Protein AF-A0A7S3H920-F1 (afdb_monomer_lite)

Structure (mmCIF, N/CA/C/O backbone):
data_AF-A0A7S3H920-F1
#
_entry.id   AF-A0A7S3H920-F1
#
loop_
_atom_site.group_PDB
_atom_site.id
_atom_site.type_symbol
_atom_site.label_atom_id
_atom_site.label_alt_id
_atom_site.label_comp_id
_atom_site.label_asym_id
_atom_site.label_entity_id
_atom_site.label_seq_id
_atom_site.pdbx_PDB_ins_code
_atom_site.Cartn_x
_atom_site.Cartn_y
_atom_site.Cartn_z
_atom_site.occupancy
_atom_site.B_iso_or_equiv
_atom_site.auth_seq_id
_atom_site.auth_comp_id
_atom_site.auth_asym_id
_atom_site.auth_atom_id
_atom_site.pdbx_PDB_model_num
ATOM 1 N N . GLY A 1 1 ? 0.407 17.494 5.625 1.00 74.50 1 GLY A N 1
ATOM 2 C CA . GLY A 1 1 ? -0.496 18.508 5.043 1.00 74.50 1 GLY A CA 1
ATOM 3 C C . GLY A 1 1 ? -1.907 17.963 4.946 1.00 74.50 1 GLY A C 1
ATOM 4 O O . GLY A 1 1 ? -2.063 16.747 4.909 1.00 74.50 1 GLY A O 1
ATOM 5 N N . THR A 1 2 ? -2.913 18.836 4.910 1.00 82.88 2 THR A N 1
ATOM 6 C CA . THR A 1 2 ? -4.347 18.480 4.910 1.00 82.88 2 THR A CA 1
ATOM 7 C C . THR A 1 2 ? -4.721 17.520 3.777 1.00 82.88 2 THR A C 1
ATOM 9 O O . THR A 1 2 ? -5.330 16.491 4.036 1.00 82.88 2 THR A O 1
ATOM 12 N N . ALA A 1 3 ? -4.230 17.763 2.556 1.00 87.75 3 ALA A N 1
ATOM 13 C CA . ALA A 1 3 ? -4.498 16.905 1.395 1.00 87.75 3 ALA A CA 1
ATOM 14 C C . ALA A 1 3 ? -4.025 15.447 1.571 1.00 87.75 3 ALA A C 1
ATOM 16 O O . ALA A 1 3 ? -4.698 14.514 1.145 1.00 87.75 3 ALA A O 1
ATOM 17 N N . ARG A 1 4 ? -2.883 15.232 2.242 1.00 88.06 4 ARG A N 1
ATOM 18 C CA . ARG A 1 4 ? -2.362 13.882 2.526 1.00 88.06 4 ARG A CA 1
ATOM 19 C C . ARG A 1 4 ? -3.291 13.120 3.473 1.00 88.06 4 ARG A C 1
ATOM 21 O O . ARG A 1 4 ? -3.518 11.936 3.262 1.00 88.06 4 ARG A O 1
ATOM 28 N N . LYS A 1 5 ? -3.805 13.794 4.506 1.00 87.12 5 LYS A N 1
ATOM 29 C CA . LYS A 1 5 ? -4.724 13.193 5.483 1.00 87.12 5 LYS A CA 1
ATOM 30 C C . LYS A 1 5 ? -6.064 12.837 4.841 1.00 87.12 5 LYS A C 1
ATOM 32 O O . LYS A 1 5 ? -6.562 11.748 5.083 1.00 87.12 5 LYS A O 1
ATOM 37 N N . GLU A 1 6 ? -6.584 13.716 3.988 1.00 90.38 6 GLU A N 1
ATOM 38 C CA . GLU A 1 6 ? -7.826 13.482 3.246 1.00 90.38 6 GLU A CA 1
ATOM 39 C C . GLU A 1 6 ? -7.706 12.284 2.294 1.00 90.38 6 GLU A C 1
ATOM 41 O O . GLU A 1 6 ? -8.554 11.398 2.300 1.00 90.38 6 GLU A O 1
ATOM 46 N N . MET A 1 7 ? -6.597 12.182 1.551 1.00 91.62 7 MET A N 1
ATOM 47 C CA . MET A 1 7 ? -6.319 10.998 0.731 1.00 91.62 7 MET A CA 1
ATOM 48 C C . MET A 1 7 ? -6.307 9.718 1.582 1.00 91.62 7 MET A C 1
ATOM 50 O O . MET A 1 7 ? -6.940 8.736 1.212 1.00 91.62 7 MET A O 1
ATOM 54 N N . LEU A 1 8 ? -5.598 9.709 2.717 1.00 92.06 8 LEU A N 1
ATOM 55 C CA . LEU A 1 8 ? -5.528 8.525 3.582 1.00 92.06 8 LEU A CA 1
ATOM 56 C C . LEU A 1 8 ? -6.905 8.140 4.142 1.00 92.06 8 LEU A C 1
ATOM 58 O O . LEU A 1 8 ? -7.229 6.955 4.167 1.00 92.06 8 LEU A O 1
ATOM 62 N N . LYS A 1 9 ? -7.733 9.130 4.497 1.00 91.31 9 LYS A N 1
ATOM 63 C CA . LYS A 1 9 ? -9.129 8.922 4.898 1.00 91.31 9 LYS A CA 1
ATOM 64 C C . LYS A 1 9 ? -9.932 8.226 3.800 1.00 91.31 9 LYS A C 1
ATOM 66 O O . LYS A 1 9 ? -10.559 7.206 4.058 1.00 91.31 9 LYS A O 1
ATOM 71 N N . GLN A 1 10 ? -9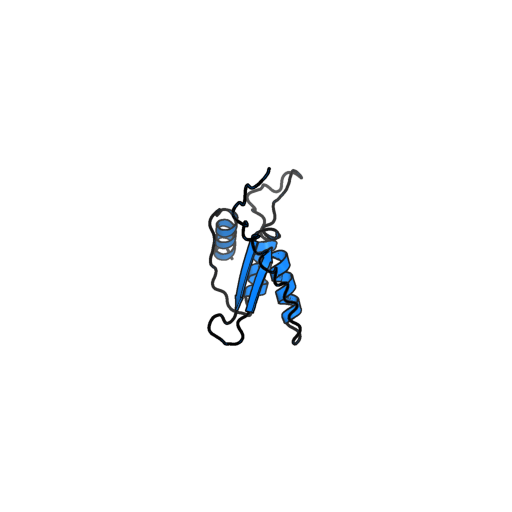.833 8.700 2.561 1.00 92.31 10 GLN A N 1
ATOM 72 C CA . GLN A 1 10 ? -10.531 8.088 1.425 1.00 92.31 10 GLN A CA 1
ATOM 73 C C . GLN A 1 10 ? -10.072 6.647 1.155 1.00 92.31 10 GLN A C 1
ATOM 75 O O . GLN A 1 10 ? -10.899 5.775 0.889 1.00 92.31 10 GLN A O 1
ATOM 80 N N . ILE A 1 11 ? -8.766 6.367 1.263 1.00 93.25 11 ILE A N 1
ATOM 81 C CA . ILE A 1 11 ? -8.235 4.998 1.131 1.00 93.25 11 ILE A CA 1
ATOM 82 C C . ILE A 1 11 ? -8.768 4.110 2.266 1.00 93.25 11 ILE A C 1
ATOM 84 O O . ILE A 1 11 ? -9.094 2.944 2.039 1.00 93.25 11 ILE A O 1
ATOM 88 N N . TYR A 1 12 ? -8.876 4.643 3.484 1.00 91.75 12 TYR A N 1
ATOM 89 C CA . TYR A 1 12 ? -9.419 3.919 4.630 1.00 91.75 12 TYR A CA 1
ATOM 90 C C . TYR A 1 12 ? -10.912 3.602 4.465 1.00 91.75 12 TYR A C 1
ATOM 92 O O . TYR A 1 12 ? -11.321 2.461 4.664 1.00 91.75 12 TYR A O 1
ATOM 100 N N . GLU A 1 13 ? -11.729 4.572 4.068 1.00 90.44 13 GLU A N 1
ATOM 101 C CA . GLU A 1 13 ? -13.187 4.416 4.000 1.00 90.44 13 GLU A CA 1
ATOM 102 C C . GLU A 1 13 ? -13.660 3.616 2.781 1.00 90.44 13 GLU A C 1
ATOM 104 O O . GLU A 1 13 ? -14.727 2.995 2.819 1.00 90.44 13 GLU A O 1
ATOM 109 N N . THR A 1 14 ? -12.881 3.596 1.696 1.00 91.81 14 THR A N 1
ATOM 110 C CA . THR A 1 14 ? -13.294 2.877 0.491 1.00 91.81 14 THR A CA 1
ATOM 111 C C . THR A 1 14 ? -13.282 1.362 0.686 1.00 91.81 14 THR A C 1
ATOM 113 O O . THR A 1 14 ? -12.374 0.782 1.290 1.00 91.81 14 THR A O 1
ATOM 116 N N . LYS A 1 15 ? -14.289 0.708 0.104 1.00 90.00 15 LYS A N 1
ATOM 117 C CA . LYS A 1 15 ? -14.419 -0.757 0.034 1.00 90.00 15 LYS A CA 1
ATOM 118 C C . LYS A 1 15 ? -13.999 -1.321 -1.325 1.00 90.00 15 LYS A C 1
ATOM 120 O O . LYS A 1 15 ? -13.995 -2.533 -1.510 1.00 90.00 15 LYS A O 1
ATOM 125 N N . HIS A 1 16 ? -13.696 -0.450 -2.284 1.00 94.69 16 HIS A N 1
ATOM 126 C CA . HIS A 1 16 ? -13.330 -0.831 -3.644 1.00 94.69 16 HIS A CA 1
ATOM 127 C C . HIS A 1 16 ? -11.817 -1.002 -3.787 1.00 94.69 16 HIS A C 1
ATOM 129 O O . HIS A 1 16 ? -11.037 -0.404 -3.044 1.00 94.69 16 HIS A O 1
ATOM 135 N N . THR A 1 17 ? -11.400 -1.777 -4.788 1.00 94.81 17 THR A N 1
ATOM 136 C CA . THR A 1 17 ? -9.993 -1.870 -5.183 1.00 94.81 17 THR A CA 1
ATOM 137 C C . THR A 1 17 ? -9.481 -0.502 -5.618 1.00 94.81 17 THR A C 1
ATOM 139 O O . THR A 1 17 ? -10.084 0.155 -6.466 1.00 94.81 17 THR A O 1
ATOM 142 N N . LEU A 1 18 ? -8.347 -0.088 -5.057 1.00 95.25 18 LEU A N 1
ATOM 143 C CA . LEU A 1 18 ? -7.677 1.155 -5.414 1.00 95.25 18 LEU A CA 1
ATOM 144 C C . LEU A 1 18 ? -6.400 0.883 -6.196 1.00 95.25 18 LEU A C 1
ATOM 146 O O . LEU A 1 18 ? -5.631 -0.015 -5.858 1.00 95.25 18 LEU A O 1
ATOM 150 N N . VAL A 1 19 ? -6.148 1.726 -7.193 1.00 95.75 19 VAL A N 1
ATOM 151 C CA . VAL A 1 19 ? -4.886 1.757 -7.933 1.00 95.75 19 VAL A CA 1
ATOM 152 C C . VAL A 1 19 ? -4.208 3.088 -7.648 1.00 95.75 19 VAL A C 1
ATOM 154 O O . VAL A 1 19 ? -4.774 4.149 -7.904 1.00 95.75 19 VAL A O 1
ATOM 157 N N . LEU A 1 20 ? -2.999 3.027 -7.092 1.00 94.38 20 LEU A N 1
ATOM 158 C CA . LEU A 1 20 ? -2.191 4.197 -6.768 1.00 94.38 20 LEU A CA 1
ATOM 159 C C . LEU A 1 20 ? -0.940 4.193 -7.643 1.00 94.38 20 LEU A C 1
ATOM 161 O O . LEU A 1 20 ? -0.210 3.204 -7.681 1.00 94.38 20 LEU A O 1
ATOM 165 N N . TYR A 1 21 ? -0.673 5.312 -8.310 1.00 94.00 21 TYR A N 1
ATOM 166 C CA . TYR A 1 21 ? 0.603 5.540 -8.979 1.00 94.00 21 TYR A CA 1
ATOM 167 C C . TYR A 1 21 ? 1.553 6.254 -8.028 1.00 94.00 21 TYR A C 1
ATOM 169 O O . TYR A 1 21 ? 1.202 7.284 -7.452 1.00 94.00 21 TYR A O 1
ATOM 177 N N . GLU A 1 22 ? 2.761 5.719 -7.872 1.00 94.00 22 GLU A N 1
ATOM 178 C CA . GLU A 1 22 ? 3.752 6.285 -6.966 1.00 94.00 22 GLU A CA 1
ATOM 179 C C . GLU A 1 22 ? 5.177 6.114 -7.503 1.00 94.00 22 GLU A C 1
ATOM 181 O O . GLU A 1 22 ? 5.479 5.156 -8.217 1.00 94.00 22 GLU A O 1
ATOM 186 N N . SER A 1 23 ? 6.062 7.058 -7.176 1.00 90.31 23 SER A N 1
ATOM 187 C CA . SER A 1 23 ? 7.465 6.984 -7.569 1.00 90.31 23 SER A CA 1
ATOM 188 C C . SER A 1 23 ? 8.226 5.941 -6.730 1.00 90.31 23 SER A C 1
ATOM 190 O O . SER A 1 23 ? 7.894 5.716 -5.558 1.00 90.31 23 SER A O 1
ATOM 192 N N . PRO A 1 24 ? 9.314 5.346 -7.263 1.00 86.38 24 PRO A N 1
ATOM 193 C CA . PRO A 1 24 ? 10.076 4.312 -6.555 1.00 86.38 24 PRO A CA 1
ATOM 194 C C . PRO A 1 24 ? 10.634 4.747 -5.194 1.00 86.38 24 PRO A C 1
ATOM 196 O O . PRO A 1 24 ? 10.749 3.935 -4.287 1.00 86.38 24 PRO A O 1
ATOM 199 N N . HIS A 1 25 ? 10.968 6.028 -5.031 1.00 88.31 25 HIS A N 1
ATOM 200 C CA . HIS A 1 25 ? 11.519 6.568 -3.783 1.00 88.31 25 HIS A CA 1
ATOM 201 C C . HIS A 1 25 ? 10.431 7.009 -2.789 1.00 88.31 25 HIS A C 1
ATOM 203 O O . HIS A 1 25 ? 10.721 7.243 -1.618 1.00 88.31 25 HIS A O 1
ATOM 209 N N . ARG A 1 26 ? 9.173 7.134 -3.234 1.00 91.44 26 ARG A N 1
ATOM 210 C CA . ARG A 1 26 ? 8.038 7.537 -2.391 1.00 91.44 26 ARG A CA 1
ATOM 211 C C . ARG A 1 26 ? 7.165 6.368 -1.954 1.00 91.44 26 ARG A C 1
ATOM 213 O O . ARG A 1 26 ? 6.416 6.527 -0.989 1.00 91.44 26 ARG A O 1
ATOM 220 N N . ILE A 1 27 ? 7.248 5.212 -2.614 1.00 92.38 27 ILE A N 1
ATOM 221 C CA . ILE A 1 27 ? 6.388 4.060 -2.309 1.00 92.38 27 ILE A CA 1
ATOM 222 C C . ILE A 1 27 ? 6.534 3.597 -0.857 1.00 92.38 27 ILE A C 1
ATOM 224 O O . ILE A 1 27 ? 5.531 3.428 -0.170 1.00 92.38 27 ILE A O 1
ATOM 228 N N . GLN A 1 28 ? 7.764 3.502 -0.343 1.00 92.81 28 GLN A N 1
ATOM 229 C CA . GLN A 1 28 ? 8.017 3.091 1.039 1.00 92.81 28 GLN A CA 1
ATOM 230 C C . GLN A 1 28 ? 7.357 4.049 2.034 1.00 92.81 28 GLN A C 1
ATOM 232 O O . GLN A 1 28 ? 6.634 3.616 2.930 1.00 92.81 28 GLN A O 1
ATOM 237 N N . ARG A 1 29 ? 7.542 5.361 1.840 1.00 93.12 29 ARG A N 1
ATOM 238 C CA . ARG A 1 29 ? 6.900 6.379 2.679 1.00 93.12 29 ARG A CA 1
ATOM 239 C C . ARG A 1 29 ? 5.377 6.319 2.572 1.00 93.12 29 ARG A C 1
ATOM 241 O O . ARG A 1 29 ? 4.677 6.513 3.560 1.00 93.12 29 ARG A O 1
ATOM 248 N N . THR A 1 30 ? 4.867 6.038 1.378 1.00 93.62 30 THR A N 1
ATOM 249 C CA . THR A 1 30 ? 3.429 5.951 1.125 1.00 93.62 30 THR A CA 1
ATOM 250 C C . THR A 1 30 ? 2.801 4.777 1.859 1.00 93.62 30 THR A C 1
ATOM 252 O O . THR A 1 30 ? 1.784 4.966 2.521 1.00 93.62 30 THR A O 1
ATOM 255 N N . LEU A 1 31 ? 3.432 3.603 1.804 1.00 93.88 31 LEU A N 1
ATOM 256 C CA . LEU A 1 31 ? 3.002 2.417 2.540 1.00 93.88 31 LEU A CA 1
ATOM 257 C C . LEU A 1 31 ? 3.110 2.619 4.056 1.00 93.88 31 LEU A C 1
ATOM 259 O O . LEU A 1 31 ? 2.182 2.258 4.768 1.00 93.88 31 LEU A O 1
ATOM 263 N N . GLN A 1 32 ? 4.175 3.258 4.552 1.00 93.50 32 GLN A N 1
ATOM 264 C CA . GLN A 1 32 ? 4.299 3.609 5.975 1.00 93.50 32 GLN A CA 1
ATOM 265 C C . GLN A 1 32 ? 3.140 4.491 6.448 1.00 93.50 32 GLN A C 1
ATOM 267 O O . GLN A 1 32 ? 2.510 4.187 7.455 1.00 93.50 32 GLN A O 1
ATOM 272 N N . ASP A 1 33 ? 2.826 5.553 5.705 1.00 92.62 33 ASP A N 1
ATOM 273 C CA . ASP A 1 33 ? 1.708 6.433 6.044 1.00 92.62 33 ASP A CA 1
ATOM 274 C C . ASP A 1 33 ? 0.358 5.682 6.008 1.00 92.62 33 ASP A C 1
ATOM 276 O O . ASP A 1 33 ? -0.505 5.981 6.825 1.00 92.62 33 ASP A O 1
ATOM 280 N N . ILE A 1 34 ? 0.170 4.709 5.100 1.00 93.06 34 ILE A N 1
ATOM 281 C CA . ILE A 1 34 ? -1.032 3.851 5.064 1.00 93.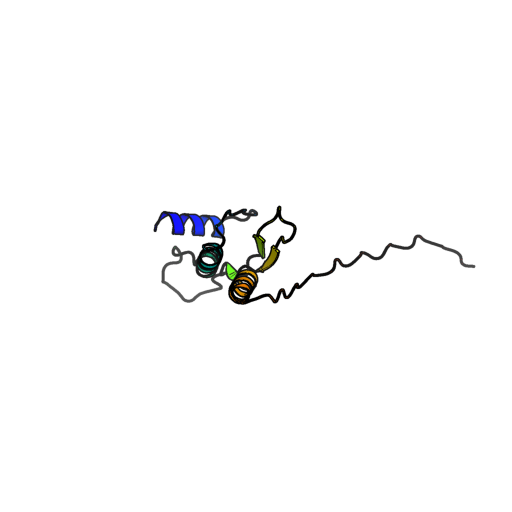06 34 ILE A CA 1
ATOM 282 C C . ILE A 1 34 ? -1.106 2.980 6.324 1.00 93.06 34 ILE A C 1
ATOM 284 O O . ILE A 1 34 ? -2.144 2.947 6.976 1.00 93.06 34 ILE A O 1
ATOM 288 N N . VAL A 1 35 ? -0.015 2.306 6.700 1.00 92.81 35 VAL A N 1
ATOM 289 C CA . VAL A 1 35 ? 0.035 1.450 7.901 1.00 92.81 35 VAL A CA 1
ATOM 290 C C . VAL A 1 35 ? -0.228 2.254 9.175 1.00 92.81 35 VAL A C 1
ATOM 292 O O . VAL A 1 35 ? -0.956 1.798 10.057 1.00 92.81 35 VAL A O 1
ATOM 295 N N . SER A 1 36 ? 0.372 3.443 9.275 1.00 90.12 36 SER A N 1
ATOM 296 C CA . SER A 1 36 ? 0.274 4.320 10.445 1.00 90.12 36 SER A CA 1
ATOM 297 C C . SER A 1 36 ? -1.007 5.152 10.496 1.00 90.12 36 SER A C 1
ATOM 299 O O . SER A 1 36 ? -1.246 5.806 11.510 1.00 90.12 36 SER A O 1
ATOM 301 N N . TYR A 1 37 ? -1.807 5.184 9.427 1.00 89.31 37 TYR A N 1
ATOM 302 C CA . TYR A 1 37 ? -3.041 5.955 9.427 1.00 89.31 37 TYR A CA 1
ATOM 303 C C . TYR A 1 37 ? -4.048 5.335 10.393 1.00 89.31 37 TYR A C 1
ATOM 305 O O . TYR A 1 37 ? -4.496 4.199 10.224 1.00 89.31 37 TYR A O 1
ATOM 313 N N . THR A 1 38 ? -4.430 6.128 11.385 1.00 83.69 38 THR A N 1
ATOM 314 C CA . THR A 1 38 ? -5.570 5.873 12.251 1.00 83.69 38 THR A CA 1
ATOM 315 C C . THR A 1 38 ? -6.594 6.987 12.024 1.00 83.69 38 THR A C 1
ATOM 317 O O . THR A 1 38 ? -6.212 8.161 11.925 1.00 83.69 38 THR A O 1
ATOM 320 N N . PRO A 1 39 ? -7.890 6.663 11.885 1.00 76.44 39 PRO A N 1
ATOM 321 C CA . PRO A 1 39 ? -8.921 7.684 11.773 1.00 76.44 39 PRO A CA 1
ATOM 322 C C . PRO A 1 39 ? -8.945 8.525 13.058 1.00 76.44 39 PRO A C 1
ATOM 324 O O . PRO A 1 39 ? -9.172 8.012 14.147 1.00 76.44 39 PRO A O 1
ATOM 327 N N . SER A 1 40 ? -8.677 9.826 12.927 1.00 64.56 40 SER A N 1
ATOM 328 C CA . SER A 1 40 ? -8.575 10.773 14.050 1.00 64.56 40 SER A CA 1
ATOM 329 C C . SER A 1 40 ? -9.921 11.242 14.600 1.00 64.56 40 SER A C 1
ATOM 331 O O . SER A 1 40 ? -9.949 12.006 15.559 1.00 64.56 40 SER A O 1
ATOM 333 N N . ASP A 1 41 ? -11.018 10.837 13.959 1.00 56.97 41 ASP A N 1
ATOM 334 C CA . ASP A 1 41 ? -12.381 11.188 14.364 1.00 56.97 41 ASP A CA 1
ATOM 335 C C . ASP A 1 41 ? -12.869 10.284 15.518 1.00 56.97 41 ASP A C 1
ATOM 337 O O . ASP A 1 41 ? -13.901 10.558 16.130 1.00 56.97 41 ASP A O 1
ATOM 341 N N . ALA A 1 42 ? -12.101 9.240 15.862 1.00 53.44 42 ALA A N 1
ATOM 342 C CA . ALA A 1 42 ? -12.161 8.626 17.178 1.00 53.44 42 ALA A CA 1
ATOM 343 C C . ALA A 1 42 ? -11.559 9.629 18.168 1.00 53.44 42 ALA A C 1
ATOM 345 O O . ALA A 1 42 ? -10.339 9.755 18.289 1.00 53.44 42 ALA A O 1
ATOM 346 N N . ASP A 1 43 ? -12.446 10.401 18.798 1.00 48.00 43 ASP A N 1
ATOM 347 C CA . ASP A 1 43 ? -12.210 11.125 20.043 1.00 48.00 43 ASP A CA 1
ATOM 348 C C . ASP A 1 43 ? -11.121 10.404 20.859 1.00 48.00 43 ASP A C 1
ATOM 350 O O . ASP A 1 43 ? -11.180 9.185 21.021 1.00 48.00 43 ASP A O 1
ATOM 354 N N . ASN A 1 44 ? -10.119 11.126 21.374 1.00 51.50 44 ASN A N 1
ATOM 355 C CA . ASN A 1 44 ? -9.024 10.583 22.209 1.00 51.50 44 ASN A CA 1
ATOM 356 C C . ASN A 1 44 ? -9.531 9.999 23.553 1.00 51.50 44 ASN A C 1
ATOM 358 O O . ASN A 1 44 ? -8.790 9.856 24.526 1.00 51.50 44 ASN A O 1
ATOM 362 N N . SER A 1 45 ? -10.818 9.694 23.612 1.00 49.75 45 SER A N 1
ATOM 363 C CA . SER A 1 45 ? -11.573 9.128 24.690 1.00 49.75 45 SER A CA 1
ATOM 364 C C . SER A 1 45 ? -11.746 7.635 24.425 1.00 49.75 45 SER A C 1
ATOM 366 O O . SER A 1 45 ? -12.457 7.199 23.525 1.00 49.75 45 SER A O 1
ATOM 368 N N . VAL A 1 46 ? -11.126 6.872 25.317 1.00 44.53 46 VAL A N 1
ATOM 369 C CA . VAL A 1 46 ? -11.427 5.475 25.629 1.00 44.53 46 VAL A CA 1
ATOM 370 C C . VAL A 1 46 ? -10.753 4.431 24.735 1.00 44.53 46 VAL A C 1
ATOM 372 O O . VAL A 1 46 ? -11.176 4.094 23.634 1.00 44.53 46 VAL A O 1
ATOM 375 N N . LEU A 1 47 ? -9.711 3.843 25.335 1.00 54.25 47 LEU A N 1
ATOM 376 C CA . LEU A 1 47 ? -9.413 2.409 25.328 1.00 54.25 47 LEU A CA 1
ATOM 377 C C . LEU A 1 47 ? -10.672 1.550 25.078 1.00 54.25 47 LEU A C 1
ATOM 379 O O . LEU A 1 47 ? -11.303 1.077 26.019 1.00 54.25 47 LEU A O 1
ATOM 383 N N . SER A 1 48 ? -11.038 1.310 23.825 1.00 48.09 48 SER A N 1
ATOM 384 C CA . SER A 1 48 ? -12.008 0.267 23.500 1.00 48.09 48 SER A CA 1
ATOM 385 C C . SER A 1 48 ? -11.944 -0.109 22.026 1.00 48.09 48 SER A C 1
ATOM 387 O O . SER A 1 48 ? -12.316 0.666 21.156 1.00 48.09 48 SER A O 1
ATOM 389 N N . THR A 1 49 ? -11.515 -1.355 21.815 1.00 53.88 49 THR A N 1
ATOM 390 C CA . THR A 1 49 ? -11.921 -2.247 20.723 1.00 53.88 49 THR A CA 1
ATOM 391 C C . THR A 1 49 ? -11.355 -1.952 19.332 1.00 53.88 49 THR A C 1
ATOM 393 O O . THR A 1 49 ? -11.850 -1.108 18.598 1.00 53.88 49 THR A O 1
ATOM 396 N N . GLU A 1 50 ? -10.347 -2.753 18.962 1.00 54.62 50 GLU A N 1
ATOM 397 C CA . GLU A 1 50 ? -9.980 -3.102 17.580 1.00 54.62 50 GLU A CA 1
ATOM 398 C C . GLU A 1 50 ? -9.935 -1.914 16.603 1.00 54.62 50 GLU A C 1
ATOM 400 O O . GLU A 1 50 ? -10.674 -1.852 15.619 1.00 54.62 50 GLU A O 1
ATOM 405 N N . HIS A 1 51 ? -9.018 -0.968 16.831 1.00 59.03 51 HIS A N 1
ATOM 406 C CA . HIS A 1 51 ? -8.591 -0.094 15.741 1.00 59.03 51 HIS A CA 1
ATOM 407 C C . HIS A 1 51 ? -7.952 -0.961 14.651 1.00 59.03 51 HIS A C 1
ATOM 409 O O . HIS A 1 51 ? -6.790 -1.360 14.752 1.00 59.03 51 HIS A O 1
ATOM 415 N N . VAL A 1 52 ? -8.717 -1.256 13.600 1.00 67.50 52 VAL A N 1
ATOM 416 C CA . VAL A 1 52 ? -8.231 -2.012 12.445 1.00 67.50 52 VAL A CA 1
ATOM 417 C C . VAL A 1 52 ? -7.256 -1.128 11.672 1.00 67.50 52 VAL A C 1
ATOM 419 O O . VAL A 1 52 ? -7.651 -0.294 10.854 1.00 67.50 52 VAL A O 1
ATOM 422 N N . SER A 1 53 ? -5.964 -1.293 11.960 1.00 78.38 53 SER A N 1
ATOM 423 C CA . SER A 1 53 ? -4.884 -0.732 11.149 1.00 78.38 53 SER A CA 1
ATOM 424 C C . SER A 1 53 ? -5.014 -1.221 9.706 1.00 78.38 53 SER A C 1
ATOM 426 O O . SER A 1 53 ? -5.351 -2.377 9.445 1.00 78.38 53 SER A O 1
ATOM 428 N N . MET A 1 54 ? -4.684 -0.360 8.743 1.00 87.62 54 MET A N 1
ATOM 429 C CA . MET A 1 54 ? -4.667 -0.730 7.324 1.00 87.62 54 MET A CA 1
ATOM 430 C C . MET A 1 54 ? -3.526 -1.690 6.961 1.00 87.62 54 MET A C 1
ATOM 432 O O . MET A 1 54 ? -3.462 -2.147 5.822 1.00 87.62 54 MET A O 1
ATOM 436 N N . GLY A 1 55 ? -2.631 -2.009 7.902 1.00 88.81 55 GLY A N 1
ATOM 437 C CA . GLY A 1 55 ? -1.483 -2.881 7.666 1.00 88.81 55 GLY A CA 1
ATOM 438 C C . GLY A 1 55 ? -1.841 -4.299 7.213 1.00 88.81 55 GLY A C 1
ATOM 439 O O . GLY A 1 55 ? -1.070 -4.903 6.471 1.00 88.81 55 GLY A O 1
ATOM 440 N N . SER A 1 56 ? -3.013 -4.815 7.601 1.00 91.94 56 SER A N 1
ATOM 441 C CA . SER A 1 56 ? -3.513 -6.140 7.205 1.00 91.94 56 SER A CA 1
ATOM 442 C C . SER A 1 56 ? -4.255 -6.154 5.864 1.00 91.94 56 SER A C 1
ATOM 444 O O . SER A 1 56 ? -4.617 -7.227 5.384 1.00 91.94 56 SER A O 1
ATOM 446 N N . ARG A 1 57 ? -4.483 -4.994 5.227 1.00 92.44 57 ARG A N 1
ATOM 447 C CA . ARG A 1 57 ? -5.152 -4.936 3.918 1.00 92.44 57 ARG A CA 1
ATOM 448 C C . ARG A 1 57 ? -4.297 -5.613 2.855 1.00 92.44 57 ARG A C 1
ATOM 450 O O . ARG A 1 57 ? -3.084 -5.420 2.828 1.00 92.44 57 ARG A O 1
ATOM 457 N N . VAL A 1 58 ? -4.935 -6.363 1.962 1.00 95.19 58 VAL A N 1
ATOM 458 C CA . VAL A 1 58 ? -4.262 -6.953 0.799 1.00 95.19 58 VAL A CA 1
ATOM 459 C C . VAL A 1 58 ? -3.835 -5.838 -0.151 1.00 95.19 58 VAL A C 1
ATOM 461 O O . VAL A 1 58 ? -4.611 -4.929 -0.448 1.00 95.19 58 VAL A O 1
ATOM 464 N N . CYS A 1 59 ? -2.602 -5.908 -0.636 1.00 95.50 59 CYS A N 1
ATOM 465 C CA . CYS A 1 59 ? -2.085 -5.025 -1.662 1.00 95.50 59 CYS A CA 1
ATOM 466 C C . CYS A 1 59 ? -1.138 -5.763 -2.614 1.00 95.50 59 CYS A C 1
ATOM 468 O O . CYS A 1 59 ? -0.585 -6.827 -2.321 1.00 95.50 59 CYS A O 1
ATOM 470 N N . VAL A 1 60 ? -0.960 -5.161 -3.787 1.00 95.56 60 VAL A N 1
ATOM 471 C CA . VAL A 1 60 ? 0.016 -5.588 -4.782 1.00 95.56 60 VAL A CA 1
ATOM 472 C C . VAL A 1 60 ? 0.834 -4.368 -5.177 1.00 95.56 60 VAL A C 1
ATOM 474 O O . VAL A 1 60 ? 0.275 -3.330 -5.529 1.00 95.56 60 VAL A O 1
ATOM 477 N N . CYS A 1 61 ? 2.156 -4.482 -5.097 1.00 94.06 61 CYS A N 1
ATOM 478 C CA . CYS A 1 61 ? 3.086 -3.464 -5.558 1.00 94.06 61 CYS A CA 1
ATOM 479 C C . CYS A 1 61 ? 3.786 -3.968 -6.816 1.00 94.06 61 CYS A C 1
ATOM 481 O O . CYS A 1 61 ? 4.500 -4.968 -6.776 1.00 94.06 61 CYS A O 1
ATOM 483 N N . CYS A 1 62 ? 3.602 -3.245 -7.914 1.00 91.88 62 CYS A N 1
ATOM 484 C CA . CYS A 1 62 ? 4.211 -3.557 -9.197 1.00 91.88 62 CYS A CA 1
ATOM 485 C C . CYS A 1 62 ? 5.288 -2.522 -9.535 1.00 91.88 62 CYS A C 1
ATOM 487 O O . CYS A 1 62 ? 5.048 -1.318 -9.433 1.00 91.88 62 CYS A O 1
ATOM 489 N N . ARG A 1 63 ? 6.459 -2.975 -9.984 1.00 86.69 63 ARG A N 1
ATOM 490 C CA . ARG A 1 63 ? 7.537 -2.127 -10.505 1.00 86.69 63 ARG A CA 1
ATOM 491 C C . ARG A 1 63 ? 7.949 -2.630 -11.879 1.00 86.69 63 ARG A C 1
ATOM 493 O O . ARG A 1 63 ? 8.059 -3.830 -12.095 1.00 86.69 63 ARG A O 1
ATOM 500 N N . GLU A 1 64 ? 8.204 -1.689 -12.783 1.00 84.19 64 GLU A N 1
ATOM 501 C CA . GLU A 1 64 ? 8.799 -1.974 -14.097 1.00 84.19 64 GLU A CA 1
ATOM 502 C C . GLU A 1 64 ? 8.003 -2.992 -14.942 1.00 84.19 64 GLU A C 1
ATOM 504 O O . GLU A 1 64 ? 8.597 -3.783 -15.659 1.00 84.19 64 GLU A O 1
ATOM 509 N N . LEU A 1 65 ? 6.662 -2.917 -14.901 1.00 78.50 65 LEU A N 1
ATOM 510 C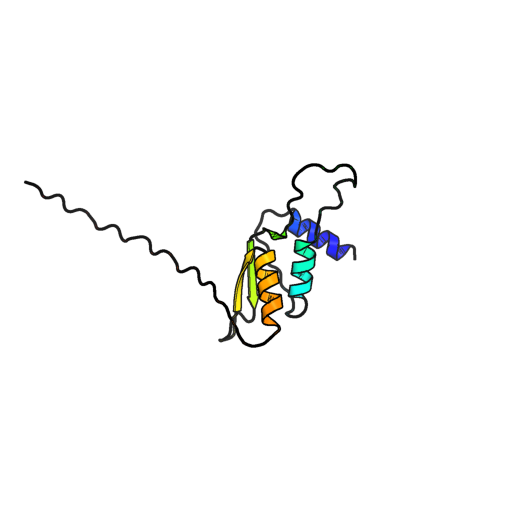 CA . LEU A 1 65 ? 5.716 -3.844 -15.563 1.00 78.50 65 LEU A CA 1
ATOM 511 C C . LEU A 1 65 ? 5.945 -4.079 -17.066 1.00 78.50 65 LEU A C 1
ATOM 513 O O . LEU A 1 65 ? 5.458 -5.052 -17.621 1.00 78.50 65 LEU A O 1
ATOM 517 N N . THR A 1 66 ? 6.617 -3.160 -17.757 1.00 73.06 66 THR A N 1
ATOM 518 C CA . THR A 1 66 ? 6.871 -3.266 -19.202 1.00 73.06 66 THR A CA 1
ATOM 519 C C . THR A 1 66 ? 8.289 -3.724 -19.532 1.00 73.06 66 THR A C 1
ATOM 521 O O . THR A 1 66 ? 8.645 -3.806 -20.707 1.00 73.06 66 THR A O 1
ATOM 524 N N . LYS A 1 67 ? 9.127 -3.989 -18.523 1.00 74.19 67 LYS A N 1
ATOM 525 C CA . LYS A 1 67 ? 10.511 -4.425 -18.713 1.00 74.19 67 LYS A CA 1
ATOM 526 C C . LYS A 1 67 ? 10.638 -5.925 -18.466 1.00 74.19 67 LYS A C 1
ATOM 528 O O . LYS A 1 67 ? 9.901 -6.494 -17.676 1.00 74.19 67 LYS A O 1
ATOM 533 N N . VAL A 1 68 ? 11.656 -6.537 -19.074 1.00 78.19 68 VAL A N 1
ATOM 534 C CA . VAL A 1 68 ? 12.023 -7.957 -18.870 1.00 78.19 68 VAL A CA 1
ATOM 535 C C . VAL A 1 68 ? 12.247 -8.296 -17.385 1.00 78.19 68 VAL A C 1
ATOM 537 O O . VAL A 1 68 ? 12.101 -9.442 -16.980 1.00 78.19 68 VAL A O 1
ATOM 540 N N . HIS A 1 69 ? 12.570 -7.293 -16.564 1.00 72.25 69 HIS A N 1
ATOM 541 C CA . HIS A 1 69 ? 12.770 -7.419 -15.122 1.00 72.25 69 HIS A CA 1
ATOM 542 C C . HIS A 1 69 ? 11.622 -6.780 -14.331 1.00 72.25 69 HIS A C 1
ATOM 544 O O . HIS A 1 69 ? 11.851 -5.919 -13.478 1.00 72.25 69 HIS A O 1
ATOM 550 N N . GLU A 1 70 ? 10.385 -7.173 -14.633 1.00 80.44 70 GLU A N 1
ATOM 551 C CA . GLU A 1 70 ? 9.243 -6.781 -13.812 1.00 80.44 70 GLU A CA 1
ATOM 552 C C . GLU A 1 70 ? 9.372 -7.333 -12.386 1.00 80.44 70 GLU A C 1
ATOM 554 O O . GLU A 1 70 ? 9.939 -8.400 -12.142 1.00 80.44 70 GLU A O 1
ATOM 559 N N . GLN A 1 71 ? 8.853 -6.583 -11.418 1.00 86.12 71 GLN A N 1
ATOM 560 C CA . GLN A 1 71 ? 8.783 -7.018 -10.028 1.00 86.12 71 GLN A CA 1
ATOM 561 C C . GLN A 1 71 ? 7.362 -6.845 -9.523 1.00 86.12 71 GLN A C 1
ATOM 563 O O . GLN A 1 71 ? 6.790 -5.755 -9.610 1.00 86.12 71 GLN A O 1
ATOM 568 N N . ILE A 1 72 ? 6.807 -7.913 -8.954 1.00 90.19 72 ILE A N 1
ATOM 569 C CA . ILE A 1 72 ? 5.468 -7.900 -8.376 1.00 90.19 72 ILE A CA 1
ATOM 570 C C . ILE A 1 72 ? 5.537 -8.467 -6.961 1.00 90.19 72 ILE A C 1
ATOM 572 O O . ILE A 1 72 ? 5.797 -9.651 -6.768 1.00 90.19 72 ILE A O 1
ATOM 576 N N . SER A 1 73 ? 5.267 -7.624 -5.969 1.00 91.62 73 SER A N 1
ATOM 577 C CA . SER A 1 73 ? 5.153 -8.022 -4.565 1.00 91.62 73 SER A CA 1
ATOM 578 C C . SER A 1 73 ? 3.681 -8.090 -4.178 1.00 91.62 73 SER A C 1
ATOM 580 O O . SER A 1 73 ? 2.956 -7.108 -4.337 1.00 91.62 73 SER A O 1
ATOM 582 N N . ARG A 1 74 ? 3.237 -9.240 -3.669 1.00 94.69 74 ARG A N 1
ATOM 583 C CA . ARG A 1 74 ? 1.855 -9.484 -3.234 1.00 94.69 74 ARG A CA 1
ATOM 584 C C . ARG A 1 74 ? 1.844 -9.796 -1.745 1.00 94.69 74 ARG A C 1
ATOM 586 O O . ARG A 1 74 ? 2.760 -10.445 -1.249 1.00 94.69 74 ARG A O 1
ATOM 593 N N . GLY A 1 75 ? 0.810 -9.352 -1.045 1.00 95.44 75 GLY A N 1
ATOM 594 C CA . GLY A 1 75 ? 0.608 -9.691 0.359 1.00 95.44 75 GLY A CA 1
ATOM 595 C C . GLY A 1 75 ? -0.217 -8.637 1.071 1.00 95.44 75 GLY A C 1
ATOM 596 O O . GLY A 1 75 ? -0.954 -7.876 0.452 1.00 95.44 75 GLY A O 1
ATOM 597 N N . THR A 1 76 ? -0.088 -8.580 2.387 1.00 96.00 76 THR A N 1
ATOM 598 C CA . THR A 1 76 ? -0.612 -7.456 3.165 1.00 96.00 76 THR A CA 1
ATOM 599 C C . THR A 1 76 ? 0.267 -6.218 2.983 1.00 96.00 76 THR A C 1
ATOM 601 O O . THR A 1 76 ? 1.457 -6.337 2.674 1.00 96.00 76 THR A O 1
ATOM 604 N N . VAL A 1 77 ? -0.275 -5.023 3.234 1.00 94.94 77 VAL A N 1
ATOM 605 C CA . VAL A 1 77 ? 0.502 -3.769 3.223 1.00 94.94 77 VAL A CA 1
ATOM 606 C C . VAL A 1 77 ? 1.765 -3.891 4.084 1.00 94.94 77 VAL A C 1
ATOM 608 O O . VAL A 1 77 ? 2.833 -3.455 3.656 1.00 94.94 77 VAL A O 1
ATOM 611 N N . ASN A 1 78 ? 1.676 -4.544 5.246 1.00 94.12 78 ASN A N 1
ATOM 612 C CA . ASN A 1 78 ? 2.826 -4.799 6.115 1.00 94.12 78 ASN A CA 1
ATOM 613 C C . ASN A 1 78 ? 3.886 -5.699 5.465 1.00 94.12 78 ASN A C 1
ATOM 615 O O . ASN A 1 78 ? 5.072 -5.373 5.506 1.00 94.12 78 ASN A O 1
ATOM 619 N N . GLN A 1 79 ? 3.479 -6.815 4.852 1.00 94.31 79 GLN A N 1
ATOM 620 C CA . GLN A 1 79 ? 4.408 -7.732 4.181 1.00 94.31 79 GLN A CA 1
ATOM 621 C C . GLN A 1 79 ? 5.093 -7.064 2.987 1.00 94.31 79 GLN A C 1
ATOM 623 O O . GLN A 1 79 ? 6.308 -7.176 2.829 1.00 94.31 79 GLN A O 1
ATOM 628 N N . VAL A 1 80 ? 4.334 -6.322 2.177 1.00 94.38 80 VAL A N 1
ATOM 629 C CA . VAL A 1 80 ? 4.878 -5.601 1.020 1.00 94.38 80 VAL A CA 1
ATOM 630 C C . VAL A 1 80 ? 5.838 -4.496 1.464 1.00 94.38 80 VAL A C 1
ATOM 632 O O . VAL A 1 80 ? 6.917 -4.361 0.890 1.00 94.38 80 VAL A O 1
ATOM 635 N N . LEU A 1 81 ? 5.503 -3.744 2.518 1.00 93.50 81 LEU A N 1
ATOM 636 C CA . LEU A 1 81 ? 6.406 -2.746 3.095 1.00 93.50 81 LEU A CA 1
ATOM 637 C C . LEU A 1 81 ? 7.714 -3.386 3.583 1.00 93.50 81 LEU A C 1
ATOM 639 O O . LEU A 1 81 ? 8.788 -2.869 3.278 1.00 93.50 81 LEU A O 1
ATOM 643 N N . LEU A 1 82 ? 7.637 -4.514 4.293 1.00 91.81 82 LEU A N 1
ATOM 644 C CA . LEU A 1 82 ? 8.812 -5.242 4.771 1.00 91.81 82 LEU A CA 1
ATOM 645 C C . LEU A 1 82 ? 9.701 -5.723 3.610 1.00 91.81 82 LEU A C 1
ATOM 647 O O . LEU A 1 82 ? 10.916 -5.536 3.648 1.00 91.81 82 LEU A O 1
ATOM 651 N N . GLY A 1 83 ? 9.103 -6.277 2.551 1.00 89.12 83 GLY A N 1
ATOM 652 C CA . GLY A 1 83 ? 9.834 -6.726 1.361 1.00 89.12 83 GLY A CA 1
ATOM 653 C C . GLY A 1 83 ? 10.567 -5.592 0.635 1.00 89.12 83 GLY A C 1
ATOM 654 O O . GLY A 1 83 ? 11.694 -5.771 0.169 1.00 89.12 83 GLY A O 1
ATOM 655 N N . LEU A 1 84 ? 9.975 -4.394 0.595 1.00 84.62 84 LEU A N 1
ATOM 656 C CA . LEU A 1 84 ? 10.590 -3.218 -0.029 1.00 84.62 84 LEU A CA 1
ATOM 657 C C . LEU A 1 84 ? 11.778 -2.663 0.766 1.00 84.62 84 LEU A C 1
ATOM 659 O O . LEU A 1 84 ? 12.728 -2.181 0.155 1.00 84.62 84 LEU A O 1
ATOM 663 N N . VAL A 1 85 ? 11.753 -2.751 2.101 1.00 73.12 85 VAL A N 1
ATOM 664 C CA . VAL A 1 85 ? 12.882 -2.340 2.958 1.00 73.12 85 VAL A CA 1
ATOM 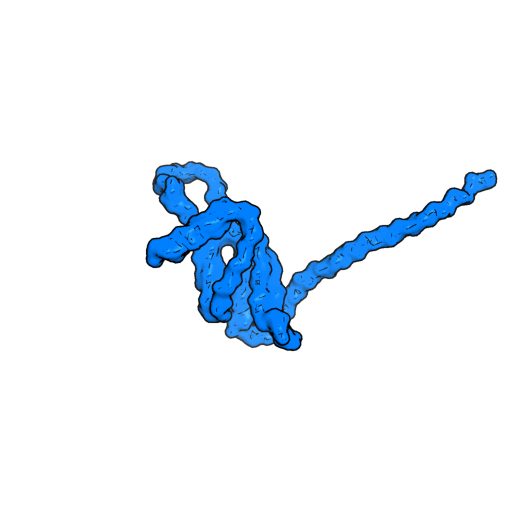665 C C . VAL A 1 85 ? 14.100 -3.239 2.728 1.00 73.12 85 VAL A C 1
ATOM 667 O O . VAL A 1 85 ? 15.225 -2.748 2.664 1.00 73.12 85 VAL A O 1
ATOM 670 N N . ASN A 1 86 ? 13.875 -4.539 2.532 1.00 58.44 86 ASN A N 1
ATOM 671 C CA . ASN A 1 86 ? 14.947 -5.522 2.351 1.00 58.44 86 ASN A CA 1
ATOM 672 C C . ASN A 1 86 ? 15.549 -5.514 0.936 1.00 58.44 86 ASN A C 1
ATOM 674 O O . ASN A 1 86 ? 16.691 -5.914 0.756 1.00 58.44 86 ASN A O 1
ATOM 678 N N . SER A 1 87 ? 14.815 -5.001 -0.054 1.00 56.53 87 SER A N 1
ATOM 679 C CA . SER A 1 87 ? 15.258 -4.923 -1.457 1.00 56.53 87 SER A CA 1
ATOM 680 C C . SER A 1 87 ? 16.107 -3.676 -1.772 1.00 56.53 87 SER A C 1
ATOM 682 O O . SER A 1 87 ? 16.432 -3.422 -2.932 1.00 56.53 87 SER A O 1
ATOM 684 N N . GLY A 1 88 ? 16.415 -2.851 -0.759 1.00 47.72 88 GLY A N 1
ATOM 685 C C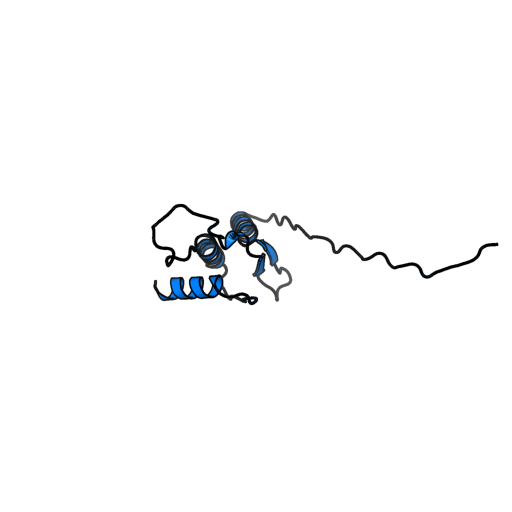A . GLY A 1 88 ? 17.325 -1.700 -0.859 1.00 47.72 88 GLY A CA 1
ATOM 686 C C . GLY A 1 88 ? 18.811 -2.057 -0.707 1.00 47.72 88 GLY A C 1
ATOM 687 O O . GLY A 1 88 ? 19.665 -1.202 -0.936 1.00 47.72 88 GLY A O 1
ATOM 688 N N . GLY A 1 89 ? 19.110 -3.305 -0.337 1.00 41.31 89 GLY A N 1
ATOM 689 C CA . GLY A 1 89 ? 20.409 -3.959 -0.493 1.00 41.31 89 GLY A CA 1
ATOM 690 C C . GLY A 1 89 ? 20.318 -4.996 -1.613 1.00 41.31 89 GLY A C 1
ATOM 691 O O . GLY A 1 89 ? 19.224 -5.361 -2.028 1.00 41.31 89 GLY A O 1
ATOM 692 N N . ASP A 1 90 ? 21.451 -5.415 -2.154 1.00 41.38 90 ASP A N 1
ATOM 693 C CA . ASP A 1 90 ? 21.533 -6.230 -3.359 1.00 41.38 90 ASP A CA 1
ATOM 694 C C . ASP A 1 90 ? 20.595 -7.465 -3.410 1.00 41.38 90 ASP A C 1
ATOM 696 O O . ASP A 1 90 ? 20.368 -8.195 -2.449 1.00 41.38 90 ASP A O 1
ATOM 700 N N . GLY A 1 91 ? 20.032 -7.689 -4.598 1.00 42.16 91 GLY A N 1
ATOM 701 C CA . GLY A 1 91 ? 20.125 -8.982 -5.278 1.00 42.16 91 GLY A CA 1
ATOM 702 C C . GLY A 1 91 ? 19.381 -10.217 -4.764 1.00 42.16 91 GLY A C 1
ATOM 703 O O . GLY A 1 91 ? 19.413 -11.211 -5.481 1.00 42.16 91 GLY A O 1
ATOM 704 N N . SER A 1 92 ? 18.691 -10.219 -3.623 1.00 34.88 92 SER A N 1
ATOM 705 C CA . SER A 1 92 ? 18.071 -11.457 -3.108 1.00 34.88 92 SER A CA 1
ATOM 706 C C . SER A 1 92 ? 16.542 -11.412 -3.150 1.00 34.88 92 SER A C 1
ATOM 708 O O . SER A 1 92 ? 15.876 -11.115 -2.161 1.00 34.88 92 SER A O 1
ATOM 710 N N . GLN A 1 93 ? 15.972 -11.713 -4.321 1.00 40.50 93 GLN A N 1
ATOM 711 C CA . GLN A 1 93 ? 14.537 -11.961 -4.477 1.00 40.50 93 GLN A CA 1
ATOM 712 C C . GLN A 1 93 ? 14.153 -13.280 -3.786 1.00 40.50 93 GLN A C 1
ATOM 714 O O . GLN A 1 93 ? 14.422 -14.358 -4.309 1.00 40.50 93 GLN A O 1
ATOM 719 N N . SER A 1 94 ? 13.486 -13.219 -2.634 1.00 35.38 94 SER A N 1
ATOM 720 C CA . SER A 1 94 ? 12.714 -14.350 -2.112 1.00 35.38 94 SER A CA 1
ATOM 721 C C . SER A 1 94 ? 11.297 -14.288 -2.686 1.00 35.38 94 SER A C 1
ATOM 723 O O . SER A 1 94 ? 10.375 -13.727 -2.098 1.00 35.38 94 SER A O 1
ATOM 725 N N . ASN A 1 95 ? 11.135 -14.853 -3.884 1.00 36.81 95 ASN A N 1
ATOM 726 C CA . ASN A 1 95 ? 9.824 -15.119 -4.467 1.00 36.81 95 ASN A CA 1
ATOM 727 C C . ASN A 1 95 ? 9.101 -16.159 -3.602 1.00 36.81 95 ASN A C 1
ATOM 729 O O . ASN A 1 95 ? 9.433 -17.340 -3.650 1.00 36.81 95 ASN A O 1
ATOM 733 N N . GLN A 1 96 ? 8.088 -15.749 -2.839 1.00 36.34 96 GLN A N 1
ATOM 734 C CA . GLN A 1 96 ? 7.006 -16.670 -2.495 1.00 36.34 96 GLN A CA 1
ATOM 735 C C . GLN A 1 96 ? 6.008 -16.654 -3.652 1.00 36.34 96 GLN A C 1
ATOM 737 O O . GLN A 1 96 ? 5.018 -15.925 -3.651 1.00 36.34 96 GLN A O 1
ATOM 742 N N . THR A 1 97 ? 6.334 -17.436 -4.681 1.00 34.25 97 THR A N 1
ATOM 743 C CA . THR A 1 97 ? 5.369 -17.918 -5.665 1.00 34.25 97 THR A CA 1
ATOM 744 C C . THR A 1 97 ? 4.467 -18.897 -4.926 1.00 34.25 97 THR A C 1
ATOM 746 O O . THR A 1 97 ? 4.915 -19.971 -4.539 1.00 34.25 97 THR A O 1
ATOM 749 N N . THR A 1 98 ? 3.219 -18.523 -4.657 1.00 35.03 98 THR A N 1
ATOM 750 C CA . THR A 1 98 ? 2.200 -19.524 -4.339 1.00 35.03 98 THR A CA 1
ATOM 751 C C . THR A 1 98 ? 1.847 -20.168 -5.672 1.00 35.03 98 THR A C 1
ATOM 753 O O . THR A 1 98 ? 1.274 -19.513 -6.543 1.00 35.03 98 THR A O 1
ATOM 756 N N . GLU A 1 99 ? 2.331 -21.391 -5.873 1.00 39.56 99 GLU A N 1
ATOM 757 C CA . GLU A 1 99 ? 1.965 -22.233 -7.005 1.00 39.56 99 GLU A CA 1
ATOM 758 C C . GLU A 1 99 ? 0.439 -22.375 -7.026 1.00 39.56 99 GLU A C 1
ATOM 760 O O . GLU A 1 99 ? -0.199 -22.537 -5.983 1.00 39.56 99 GLU A O 1
ATOM 765 N N . ASN A 1 100 ? -0.148 -22.221 -8.213 1.00 40.25 100 ASN A N 1
ATOM 766 C CA . ASN A 1 100 ? -1.552 -22.522 -8.440 1.00 40.25 100 ASN A CA 1
ATOM 767 C C . ASN A 1 100 ? -1.773 -23.992 -8.064 1.00 40.25 100 ASN A C 1
ATOM 769 O O . ASN A 1 100 ? -1.144 -24.859 -8.667 1.00 40.25 100 ASN A O 1
ATOM 773 N N . GLU A 1 101 ? -2.652 -24.276 -7.102 1.00 44.81 101 GLU A N 1
ATOM 774 C CA . GLU A 1 101 ? -3.192 -25.627 -6.968 1.00 44.81 101 GLU A CA 1
ATOM 775 C C . GLU A 1 101 ? -3.992 -25.923 -8.240 1.00 44.81 101 GLU A C 1
ATOM 777 O O . GLU A 1 101 ? -5.054 -25.341 -8.480 1.00 44.81 101 GLU A O 1
ATOM 782 N N . GLU A 1 102 ? -3.429 -26.776 -9.095 1.00 48.03 102 GLU A N 1
ATOM 783 C CA . GLU A 1 102 ? -4.162 -27.419 -10.174 1.00 48.03 102 GLU A CA 1
ATOM 784 C C . GLU A 1 102 ? -5.333 -28.182 -9.551 1.00 48.03 102 GLU A C 1
ATOM 786 O O . GLU A 1 102 ? -5.163 -29.071 -8.714 1.00 48.03 102 GLU A O 1
ATOM 791 N N . LEU A 1 103 ? -6.544 -27.784 -9.939 1.00 52.81 103 LEU A N 1
ATOM 792 C CA . LEU A 1 103 ? -7.753 -28.556 -9.696 1.00 52.81 103 LEU A CA 1
ATOM 793 C C .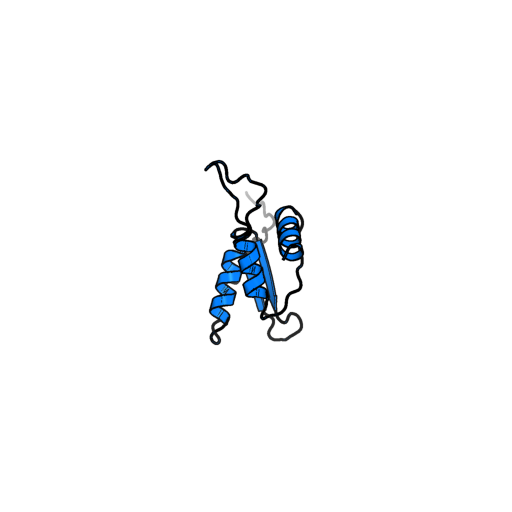 LEU A 1 103 ? -7.525 -29.956 -10.286 1.00 52.81 103 LEU A C 1
ATOM 795 O O . LEU A 1 103 ? -7.139 -30.035 -11.451 1.00 52.81 103 LEU A O 1
ATOM 799 N N . PRO A 1 104 ? -7.745 -31.049 -9.535 1.00 47.88 104 PRO A N 1
ATOM 800 C CA . PRO A 1 104 ? -7.637 -32.376 -10.112 1.00 47.88 104 PRO A CA 1
ATOM 801 C C . PRO A 1 104 ? -8.692 -32.516 -11.211 1.00 47.88 104 PRO A C 1
ATOM 803 O O . PRO A 1 104 ? -9.887 -32.338 -10.955 1.00 47.88 104 PRO A O 1
ATOM 806 N N . ASP A 1 105 ? -8.231 -32.815 -12.426 1.00 46.59 105 ASP A N 1
ATOM 807 C CA . ASP A 1 105 ? -9.084 -33.231 -13.530 1.00 46.59 105 ASP A CA 1
ATOM 808 C C . ASP A 1 105 ? -9.921 -34.420 -13.048 1.00 46.59 105 ASP A C 1
ATOM 810 O O . ASP A 1 105 ? -9.400 -35.484 -12.706 1.00 46.59 105 ASP A O 1
ATOM 814 N N . GLY A 1 106 ? -11.231 -34.205 -12.933 1.00 50.47 106 GLY A N 1
ATOM 815 C CA . GLY A 1 106 ? -12.169 -35.261 -12.591 1.00 50.47 106 GLY A CA 1
ATOM 816 C C . GLY A 1 106 ? -12.179 -36.291 -13.710 1.00 50.47 106 GLY A C 1
ATOM 817 O O . GLY A 1 106 ? -12.685 -36.006 -14.795 1.00 50.47 106 GLY A O 1
ATOM 818 N N . GLU A 1 107 ? -11.619 -37.471 -13.451 1.00 53.03 107 GLU A N 1
ATOM 819 C CA . GLU A 1 107 ? -11.793 -38.613 -14.339 1.00 53.03 107 GLU A CA 1
ATOM 820 C C . GLU A 1 107 ? -13.275 -39.011 -14.370 1.00 53.03 107 GLU A C 1
ATOM 822 O O . GLU A 1 107 ? -13.912 -39.275 -13.346 1.00 53.03 107 GLU A O 1
ATOM 827 N N . ASP A 1 108 ? -13.804 -38.968 -15.591 1.00 51.47 108 ASP A N 1
ATOM 828 C CA . ASP A 1 108 ? -15.140 -39.367 -16.011 1.00 51.47 108 ASP A CA 1
ATOM 829 C C . ASP A 1 108 ? -15.377 -40.865 -15.761 1.00 51.47 108 ASP A C 1
ATOM 831 O O . ASP A 1 108 ? -14.455 -41.684 -15.760 1.00 51.47 108 ASP A O 1
ATOM 835 N N . GLY A 1 109 ? -16.635 -41.210 -15.505 1.00 55.53 109 GLY A N 1
ATOM 836 C CA . GLY A 1 109 ? -17.047 -42.486 -14.946 1.00 55.53 109 GLY A CA 1
ATOM 837 C C . GLY A 1 109 ? -16.802 -43.695 -15.849 1.00 55.53 109 GLY A C 1
ATOM 838 O O . GLY A 1 109 ? -17.085 -43.689 -17.044 1.00 55.53 109 GLY A O 1
ATOM 839 N N . ALA A 1 110 ? -16.403 -44.794 -15.215 1.00 50.12 110 ALA A N 1
ATOM 840 C CA . ALA A 1 110 ? -16.668 -46.137 -15.707 1.00 50.12 110 ALA A CA 1
ATOM 841 C C . ALA A 1 110 ? -17.406 -46.914 -14.607 1.00 50.12 110 ALA A C 1
ATOM 843 O O . ALA A 1 110 ? -16.797 -47.477 -13.697 1.00 50.12 110 ALA A O 1
ATOM 844 N N . GLU A 1 111 ? -18.741 -46.916 -14.675 1.00 57.09 111 GLU A N 1
ATOM 845 C CA . GLU A 1 111 ? -19.526 -48.005 -14.099 1.00 57.09 111 GLU A CA 1
ATOM 846 C C . GLU A 1 111 ? -19.287 -49.252 -14.953 1.00 57.09 111 GLU A C 1
ATOM 848 O O . GLU A 1 111 ? -19.817 -49.356 -16.054 1.00 57.09 111 GLU A O 1
ATOM 853 N N . GLU A 1 112 ? -18.542 -50.218 -14.428 1.00 49.97 112 GLU A N 1
ATOM 854 C CA . GLU A 1 112 ? -18.771 -51.624 -14.753 1.00 49.97 112 GLU A CA 1
ATOM 855 C C . GLU A 1 112 ? -18.554 -52.474 -13.503 1.00 49.97 112 GLU A C 1
ATOM 857 O O . GLU A 1 112 ? -17.447 -52.557 -12.971 1.00 49.97 112 GLU A O 1
ATOM 862 N N . SER A 1 113 ? -19.631 -53.103 -13.030 1.00 44.97 113 SER A N 1
ATOM 863 C CA . SER A 1 113 ? -19.635 -54.337 -12.231 1.00 44.97 113 SER A CA 1
ATOM 864 C C . SER A 1 113 ? -21.080 -54.823 -12.042 1.00 44.97 113 SER A C 1
ATOM 866 O O . SER A 1 113 ? -21.959 -53.982 -11.843 1.00 44.97 113 SER A O 1
ATOM 868 N N . PRO A 1 114 ? -21.332 -56.130 -11.862 1.00 63.53 114 PRO A N 1
ATOM 869 C CA . PRO A 1 114 ? -20.693 -57.315 -12.442 1.00 63.53 114 PRO A CA 1
ATOM 870 C C . PRO A 1 114 ? -21.623 -58.118 -13.379 1.00 63.53 114 PRO A C 1
ATOM 872 O O . PRO A 1 114 ? -22.865 -57.997 -13.271 1.00 63.53 114 PRO A O 1
#

Radius of gyration: 21.06 Å; chains: 1; bounding box: 42×76×45 Å

pLDDT: mean 74.37, std 20.89, range [34.25, 96.0]

Organism: NCBI:txid89044

Foldseek 3Di:
DVVLLVVLVCVVPDPDDDDDDDDLVCLLVNLVCQQPDFPPVPDPDDDDDDRPGQQQPWDWDWDPVPDPDIDIDTGGSVRSSVVSVVPVDDDDDPDPPPDPPDDPDDDDDDDDDD

Secondary structure (DSSP, 8-state):
-HHHHHHHHHHHH--S-------TTTHHHHHHHHHH---TTS-S----S----GGGSEEEEEE-TTSTT-EEEEEEHHHHHHHHHHTTSSS----------PPP--PPP-----

InterPro domains:
  IPR008189 rRNA small subunit methyltransferase I [PTHR46111] (3-80)
  IPR014776 Tetrapyrrole methylase, subdomain 2 [G3DSA:3.30.950.10] (1-93)
  IPR035996 Tetrapyrrole methylase superfamily [SSF53790] (2-81)

Sequence (114 aa):
GTARKEMLKQIYETKHTLVLYESPHRIQRTLQDIVSYTPSDADNSVLSTEHVSMGSRVCVCCRELTKVHEQISRGTVNQVLLGLVNSGGDGSQSNQTTENEELPDGEDGAEESP